Protein AF-A0A9D9JIN2-F1 (afdb_monomer)

pLDDT: mean 90.55, std 14.08, range [35.38, 98.5]

Structure (mmCIF, N/CA/C/O backbone):
data_AF-A0A9D9JIN2-F1
#
_entry.id   AF-A0A9D9JIN2-F1
#
loop_
_atom_site.group_PDB
_atom_site.id
_atom_site.type_symbol
_atom_site.label_atom_id
_atom_site.label_alt_id
_atom_site.label_comp_id
_atom_site.label_asym_id
_atom_site.label_entity_id
_atom_site.label_seq_id
_atom_site.pdbx_PDB_ins_code
_atom_site.Cartn_x
_atom_site.Cartn_y
_atom_site.Cartn_z
_atom_site.occupancy
_atom_site.B_iso_or_equiv
_atom_site.auth_seq_id
_atom_site.auth_comp_id
_atom_site.auth_asym_id
_atom_site.auth_atom_id
_atom_site.pdbx_PDB_model_num
ATOM 1 N N . MET A 1 1 ? -11.787 26.981 12.964 1.00 35.38 1 MET A N 1
ATOM 2 C CA . MET A 1 1 ? -11.771 25.557 12.570 1.00 35.38 1 MET A CA 1
ATOM 3 C C . MET A 1 1 ? -10.445 25.279 11.888 1.00 35.38 1 MET A C 1
ATOM 5 O O . MET A 1 1 ? -10.317 25.532 10.699 1.00 35.38 1 MET A O 1
ATOM 9 N N . SER A 1 2 ? -9.438 24.870 12.655 1.00 37.50 2 SER A N 1
ATOM 10 C CA . SER A 1 2 ? -8.095 24.613 12.129 1.00 37.50 2 SER A CA 1
ATOM 11 C C . SER A 1 2 ? -7.990 23.131 11.794 1.00 37.50 2 SER A C 1
ATOM 13 O O . SER A 1 2 ? -7.945 22.295 12.692 1.00 37.50 2 SER A O 1
ATOM 15 N N . GLY A 1 3 ? -8.025 22.811 10.501 1.00 41.97 3 GLY A N 1
ATOM 16 C CA . GLY A 1 3 ? -7.755 21.470 10.000 1.00 41.97 3 GLY A CA 1
ATOM 17 C C . GLY A 1 3 ? -6.282 21.142 10.205 1.00 41.97 3 GLY A C 1
ATOM 18 O O . GLY A 1 3 ? -5.441 21.536 9.404 1.00 41.97 3 GLY A O 1
ATOM 19 N N . LEU A 1 4 ? -5.968 20.438 11.289 1.00 42.41 4 LEU A N 1
ATOM 20 C CA . LEU A 1 4 ? -4.672 19.796 11.478 1.00 42.41 4 LEU A CA 1
ATOM 21 C C . LEU A 1 4 ? -4.621 18.550 10.586 1.00 42.41 4 LEU A C 1
ATOM 23 O O . LEU A 1 4 ? -4.785 17.429 11.047 1.00 42.41 4 LEU A O 1
ATOM 27 N N . THR A 1 5 ? -4.416 18.744 9.285 1.00 50.62 5 THR A N 1
ATOM 28 C CA . THR A 1 5 ? -3.883 17.692 8.412 1.00 50.62 5 THR A CA 1
ATOM 29 C C . THR A 1 5 ? -2.366 17.705 8.562 1.00 50.62 5 THR A C 1
ATOM 31 O O . THR A 1 5 ? -1.649 18.226 7.710 1.00 50.62 5 THR A O 1
ATOM 34 N N . GLY A 1 6 ? -1.883 17.226 9.706 1.00 45.50 6 GLY A N 1
ATOM 35 C CA . GLY A 1 6 ? -0.468 16.957 9.921 1.00 45.50 6 GLY A CA 1
ATOM 36 C C . GLY A 1 6 ? -0.199 15.498 9.588 1.00 45.50 6 GLY A C 1
ATOM 37 O O . GLY A 1 6 ? -0.875 14.620 10.121 1.00 45.50 6 GLY A O 1
ATOM 38 N N . ALA A 1 7 ? 0.778 15.229 8.720 1.00 47.38 7 ALA A N 1
ATOM 39 C CA . ALA A 1 7 ? 1.403 13.912 8.704 1.00 47.38 7 ALA A CA 1
ATOM 40 C C . ALA A 1 7 ? 1.820 13.573 10.149 1.00 47.38 7 ALA A C 1
ATOM 42 O O . ALA A 1 7 ? 2.287 14.479 10.854 1.00 47.38 7 ALA A O 1
ATOM 43 N N . PRO A 1 8 ? 1.658 12.327 10.623 1.00 54.34 8 PRO A N 1
ATOM 44 C CA . PRO A 1 8 ? 2.182 11.948 11.927 1.00 54.34 8 PRO A CA 1
ATOM 45 C C . PRO A 1 8 ? 3.673 12.323 11.962 1.00 54.34 8 PRO A C 1
ATOM 47 O O . PRO A 1 8 ? 4.399 11.947 11.039 1.00 54.34 8 PRO A O 1
ATOM 50 N N . PRO A 1 9 ? 4.146 13.093 12.961 1.00 54.94 9 PRO A N 1
ATOM 51 C CA . PRO A 1 9 ? 5.455 13.762 12.925 1.00 54.94 9 PRO A CA 1
ATOM 52 C C . PRO A 1 9 ? 6.666 12.812 12.872 1.00 54.94 9 PRO A C 1
ATOM 54 O O . PRO A 1 9 ? 7.803 13.267 12.813 1.00 54.94 9 PRO A O 1
ATOM 57 N N . HIS A 1 10 ? 6.426 11.503 12.901 1.00 66.25 10 HIS A N 1
ATOM 58 C CA . HIS A 1 10 ? 7.413 1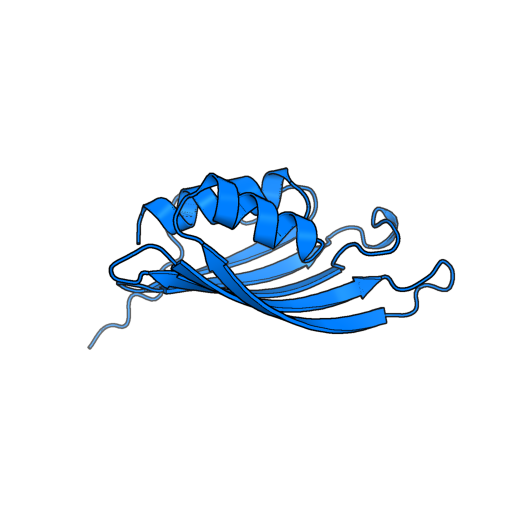0.433 12.942 1.00 66.25 10 HIS A CA 1
ATOM 59 C C . HIS A 1 10 ? 7.407 9.533 11.695 1.00 66.25 10 HIS A C 1
ATOM 61 O O . HIS A 1 10 ? 8.239 8.633 11.622 1.00 66.25 10 HIS A O 1
ATOM 67 N N . LEU A 1 11 ? 6.506 9.731 10.720 1.00 76.88 11 LEU A N 1
ATOM 68 C CA . LEU A 1 11 ? 6.481 8.865 9.536 1.00 76.88 11 LEU A CA 1
ATOM 69 C C . LEU A 1 11 ? 7.487 9.335 8.473 1.00 76.88 11 LEU A C 1
ATOM 71 O O . LEU A 1 11 ? 7.456 10.506 8.080 1.00 76.88 11 LEU A O 1
ATOM 75 N N . PRO A 1 12 ? 8.380 8.448 7.986 1.00 82.88 12 PRO A N 1
ATOM 76 C CA . PRO A 1 12 ? 9.398 8.835 7.022 1.00 82.88 12 PRO A CA 1
ATOM 77 C C . PRO A 1 12 ? 8.775 9.259 5.691 1.00 82.88 12 PRO A C 1
ATOM 79 O O . PRO A 1 12 ? 7.861 8.615 5.171 1.00 82.88 12 PRO A O 1
ATOM 82 N N . ARG A 1 13 ? 9.322 10.321 5.092 1.00 88.50 13 ARG A N 1
ATOM 83 C CA . ARG A 1 13 ? 8.986 10.706 3.714 1.00 88.50 13 ARG A CA 1
ATOM 84 C C . ARG A 1 13 ? 9.564 9.728 2.694 1.00 88.50 13 ARG A C 1
ATOM 86 O O . ARG A 1 13 ? 8.989 9.591 1.622 1.00 88.50 13 ARG A O 1
ATOM 93 N N . GLU A 1 14 ? 10.665 9.053 3.015 1.00 93.56 14 GLU A N 1
ATOM 94 C CA . GLU A 1 14 ? 11.293 8.070 2.133 1.00 93.56 14 GLU A CA 1
ATOM 95 C C . GLU A 1 14 ? 11.410 6.702 2.805 1.00 93.56 14 GLU A C 1
ATOM 97 O O . GLU A 1 14 ? 11.952 6.601 3.904 1.00 93.56 14 GLU A O 1
ATOM 102 N N . ILE A 1 15 ? 10.889 5.655 2.157 1.00 92.94 15 ILE A N 1
ATOM 103 C CA . ILE A 1 15 ? 10.889 4.271 2.664 1.00 92.94 15 ILE A CA 1
ATOM 104 C C . ILE A 1 15 ? 11.023 3.310 1.485 1.00 92.94 15 ILE A C 1
ATOM 106 O O . ILE A 1 15 ? 10.264 3.418 0.527 1.00 92.94 15 ILE A O 1
ATOM 110 N N . ALA A 1 16 ? 11.961 2.361 1.537 1.00 90.81 16 ALA A N 1
ATOM 111 C CA . ALA A 1 16 ? 12.115 1.309 0.518 1.00 90.81 16 ALA A CA 1
ATOM 112 C C . ALA A 1 16 ? 12.204 1.829 -0.936 1.00 90.81 16 ALA A C 1
ATOM 114 O O . ALA A 1 16 ? 11.638 1.249 -1.866 1.00 90.81 16 ALA A O 1
ATOM 115 N N . GLY A 1 17 ? 12.866 2.974 -1.138 1.00 93.38 17 GLY A N 1
ATOM 116 C CA . GLY A 1 17 ? 12.966 3.623 -2.449 1.00 93.38 17 GLY A CA 1
ATOM 117 C C . GLY A 1 17 ? 11.673 4.298 -2.926 1.00 93.38 17 GLY A C 1
ATOM 118 O O . GLY A 1 17 ? 11.551 4.592 -4.115 1.00 93.38 17 GLY A O 1
ATOM 119 N N . TRP A 1 18 ? 10.711 4.543 -2.035 1.00 96.38 18 TRP A N 1
ATOM 120 C CA . TRP A 1 18 ? 9.509 5.338 -2.285 1.00 96.38 18 TRP A CA 1
ATOM 121 C C . TRP A 1 18 ? 9.573 6.685 -1.593 1.00 96.38 18 TRP A C 1
ATOM 123 O O . TRP A 1 18 ? 9.991 6.762 -0.448 1.00 96.38 18 TRP A O 1
ATOM 133 N N . GLU A 1 19 ? 9.063 7.712 -2.264 1.00 96.69 19 GLU A N 1
ATOM 134 C CA . GLU A 1 19 ? 8.655 8.974 -1.659 1.00 96.69 19 GLU A CA 1
ATOM 135 C C . GLU A 1 19 ? 7.161 8.897 -1.311 1.00 96.69 19 GLU A C 1
ATOM 137 O O . GLU A 1 19 ? 6.324 8.659 -2.191 1.00 96.69 19 GLU A O 1
ATOM 142 N N . CYS A 1 20 ? 6.829 9.116 -0.042 1.00 95.81 20 CYS A N 1
ATOM 143 C CA . CYS A 1 20 ? 5.498 8.974 0.534 1.00 95.81 20 CYS A CA 1
ATOM 144 C C . CYS A 1 20 ? 5.031 10.276 1.196 1.00 95.81 20 CYS A C 1
ATOM 146 O O . CYS A 1 20 ? 5.766 10.937 1.931 1.00 95.81 20 CYS A O 1
ATOM 148 N N . TYR A 1 21 ? 3.761 10.600 0.978 1.00 95.12 21 TYR A N 1
ATOM 149 C CA . TYR A 1 21 ? 3.028 11.659 1.657 1.00 95.12 21 TYR A CA 1
ATOM 150 C C . TYR A 1 21 ? 1.910 11.019 2.469 1.00 95.12 21 TYR A C 1
ATOM 152 O O . TYR A 1 21 ? 1.064 10.310 1.919 1.00 95.12 21 TYR A O 1
ATOM 160 N N . TRP A 1 22 ? 1.920 11.285 3.771 1.00 94.00 22 TRP A N 1
ATOM 161 C CA . TRP A 1 22 ? 1.030 10.673 4.750 1.00 94.00 22 TRP A CA 1
ATOM 162 C C . TRP A 1 22 ? 0.004 11.694 5.224 1.00 94.00 22 TRP A C 1
ATOM 164 O O . TRP A 1 22 ? 0.354 12.819 5.580 1.00 94.00 22 TRP A O 1
ATOM 174 N N . GLN A 1 23 ? -1.259 11.300 5.263 1.00 93.50 23 GLN A N 1
ATOM 175 C CA . GLN A 1 23 ? -2.333 12.091 5.843 1.00 93.50 23 GLN A CA 1
ATOM 176 C C . GLN A 1 23 ? -3.103 11.212 6.814 1.00 93.50 23 GLN A C 1
ATOM 178 O O . GLN A 1 23 ? -3.696 10.214 6.419 1.00 93.50 23 GLN A O 1
ATOM 183 N N . MET A 1 24 ? -3.097 11.589 8.088 1.00 91.50 24 MET A N 1
ATOM 184 C CA . MET A 1 24 ? -3.818 10.865 9.127 1.00 91.50 24 MET A CA 1
ATOM 185 C C . MET A 1 24 ? -4.979 11.713 9.643 1.00 91.50 24 MET A C 1
ATOM 187 O O . MET A 1 24 ? -4.848 12.919 9.861 1.00 91.50 24 MET A O 1
ATOM 191 N N . ARG A 1 25 ? -6.133 11.074 9.812 1.00 89.44 25 ARG A N 1
ATOM 192 C CA . ARG A 1 25 ? -7.355 11.601 10.430 1.00 89.44 25 ARG A CA 1
ATOM 193 C C . ARG A 1 25 ? -7.808 10.612 11.505 1.00 89.44 25 ARG A C 1
ATOM 195 O O . ARG A 1 25 ? -7.272 9.515 11.594 1.00 89.44 25 ARG A O 1
ATOM 202 N N . SER A 1 26 ? -8.817 10.972 12.298 1.00 84.88 26 SER A N 1
ATOM 203 C CA . SER A 1 26 ? -9.209 10.234 13.514 1.00 84.88 26 SER A CA 1
ATOM 204 C C . SER A 1 26 ? -9.448 8.727 13.354 1.00 84.88 26 SER A C 1
ATOM 206 O O . SER A 1 26 ? -9.326 8.017 14.335 1.00 84.88 26 SER A O 1
ATOM 208 N N . ALA A 1 27 ? -9.818 8.244 12.167 1.00 93.06 27 ALA A N 1
ATOM 209 C CA . ALA A 1 27 ? -9.996 6.816 11.883 1.00 93.06 27 ALA A CA 1
ATOM 210 C C . ALA A 1 27 ? -9.551 6.455 10.456 1.00 93.06 27 ALA A C 1
ATOM 212 O O . ALA A 1 27 ? -9.979 5.445 9.901 1.00 93.06 27 ALA A O 1
ATOM 213 N N . GLU A 1 28 ? -8.745 7.308 9.821 1.00 95.81 28 GLU A N 1
ATOM 214 C CA . GLU A 1 28 ? -8.324 7.132 8.433 1.00 95.81 28 GLU A CA 1
ATOM 215 C C . GLU A 1 28 ? -6.845 7.478 8.261 1.00 95.81 28 GLU A C 1
ATOM 217 O O . GLU A 1 28 ? -6.375 8.509 8.742 1.00 95.81 28 GLU A O 1
ATOM 222 N N . LEU A 1 29 ? -6.128 6.626 7.537 1.00 96.44 29 LEU A N 1
ATOM 223 C CA . LEU A 1 29 ? -4.775 6.859 7.063 1.00 96.44 29 LEU A CA 1
ATOM 224 C C . LEU A 1 29 ? -4.784 6.822 5.538 1.00 96.44 29 LEU A C 1
ATOM 226 O O . LEU A 1 29 ? -5.133 5.813 4.926 1.00 96.44 29 LEU A O 1
ATOM 230 N N . GLU A 1 30 ? -4.368 7.919 4.924 1.00 97.19 30 GLU A N 1
ATOM 231 C CA . GLU A 1 30 ? -4.143 8.017 3.492 1.00 97.19 30 GLU A CA 1
ATOM 232 C C . GLU A 1 30 ? -2.649 8.158 3.208 1.00 97.19 30 GLU A C 1
ATOM 234 O O . GLU A 1 30 ? -1.954 8.980 3.808 1.00 97.19 30 GLU A O 1
ATOM 239 N N . ILE A 1 31 ? -2.167 7.364 2.258 1.00 96.56 31 ILE A N 1
ATOM 240 C CA . ILE A 1 31 ? -0.804 7.425 1.751 1.00 96.56 31 ILE A CA 1
ATOM 241 C C . ILE A 1 31 ? -0.875 7.654 0.253 1.00 96.56 31 ILE A C 1
ATOM 243 O O . ILE A 1 31 ? -1.479 6.872 -0.479 1.00 96.56 31 ILE A O 1
ATOM 247 N N . THR A 1 32 ? -0.212 8.699 -0.221 1.00 97.50 32 THR A N 1
ATOM 248 C CA . THR A 1 32 ? 0.066 8.885 -1.647 1.00 97.50 32 THR A CA 1
ATOM 249 C C . THR A 1 32 ? 1.563 8.865 -1.857 1.00 97.50 32 THR A C 1
ATOM 251 O O . THR A 1 32 ? 2.287 9.535 -1.126 1.00 97.50 32 THR A O 1
ATOM 254 N N . GLY A 1 33 ? 2.046 8.122 -2.844 1.00 96.25 33 GLY A N 1
ATOM 255 C CA . GLY A 1 33 ? 3.483 8.001 -3.042 1.00 96.25 33 GLY A CA 1
ATOM 256 C C . GLY A 1 33 ? 3.875 7.470 -4.405 1.00 96.25 33 GLY A C 1
ATOM 257 O O . GLY A 1 33 ? 3.033 7.082 -5.221 1.00 96.25 33 GLY A O 1
ATOM 258 N N . ARG A 1 34 ? 5.183 7.467 -4.644 1.00 97.12 34 ARG A N 1
ATOM 259 C CA . ARG A 1 34 ? 5.810 6.948 -5.863 1.00 97.12 34 ARG A CA 1
ATOM 260 C C . ARG A 1 34 ? 7.196 6.392 -5.573 1.00 97.12 34 ARG A C 1
ATOM 262 O O . ARG A 1 34 ? 7.887 6.892 -4.693 1.00 97.12 34 ARG A O 1
ATOM 269 N N . ARG A 1 35 ? 7.637 5.427 -6.375 1.00 95.75 35 ARG A N 1
ATOM 270 C CA . ARG A 1 35 ? 9.040 5.011 -6.421 1.00 95.75 35 ARG A CA 1
ATOM 271 C C . ARG A 1 35 ? 9.925 6.152 -6.913 1.00 95.75 35 ARG A C 1
ATOM 273 O O . ARG A 1 35 ? 9.577 6.848 -7.871 1.00 95.75 35 ARG A O 1
ATOM 280 N N . LEU A 1 36 ? 11.079 6.295 -6.272 1.00 95.44 36 LEU A N 1
ATOM 281 C CA . LEU A 1 36 ? 12.159 7.193 -6.666 1.00 95.44 36 LEU A CA 1
ATOM 282 C C . LEU A 1 36 ? 12.905 6.634 -7.881 1.00 95.44 36 LEU A C 1
ATOM 284 O O . LEU A 1 36 ? 13.046 7.333 -8.881 1.00 95.44 36 LEU A O 1
ATOM 288 N N . ASP A 1 37 ? 13.290 5.356 -7.827 1.00 92.44 37 ASP A N 1
ATOM 289 C CA . ASP A 1 37 ? 13.843 4.625 -8.967 1.00 92.44 37 ASP A CA 1
ATOM 290 C C . ASP A 1 37 ? 12.833 3.605 -9.502 1.00 92.44 37 ASP A C 1
ATOM 292 O O . ASP A 1 37 ? 12.573 2.560 -8.901 1.00 92.44 37 ASP A O 1
ATOM 296 N N . ARG A 1 38 ? 12.265 3.914 -10.667 1.00 88.88 38 ARG A N 1
ATOM 297 C CA . ARG A 1 38 ? 11.273 3.070 -11.340 1.00 88.88 38 ARG A CA 1
ATOM 298 C C . ARG A 1 38 ? 11.884 1.814 -11.956 1.00 88.88 38 ARG A C 1
ATOM 300 O O . ARG A 1 38 ? 11.171 0.826 -12.087 1.00 88.88 38 ARG A O 1
ATOM 307 N N . ARG A 1 39 ? 13.175 1.836 -12.303 1.00 86.56 39 ARG A N 1
ATOM 308 C CA . ARG A 1 39 ? 13.862 0.707 -12.952 1.00 86.56 39 ARG A CA 1
ATOM 309 C C . ARG A 1 39 ? 14.154 -0.431 -11.980 1.00 86.56 39 ARG A C 1
ATOM 311 O O . ARG A 1 39 ? 14.324 -1.565 -12.406 1.00 86.56 39 ARG A O 1
ATOM 318 N N . SER A 1 40 ? 14.162 -0.135 -10.681 1.00 86.19 40 SER A N 1
ATOM 319 C CA . SER A 1 40 ? 14.285 -1.134 -9.613 1.00 86.19 40 SER A CA 1
ATOM 320 C C . SER A 1 40 ? 13.039 -2.016 -9.429 1.00 86.19 40 SER A C 1
ATOM 322 O O . SER A 1 40 ? 13.088 -3.003 -8.696 1.00 86.19 40 SER A O 1
ATOM 324 N N . ALA A 1 41 ? 11.905 -1.664 -10.046 1.00 88.06 41 ALA A N 1
ATOM 325 C CA . ALA A 1 41 ? 10.655 -2.389 -9.865 1.00 88.06 41 ALA A CA 1
ATOM 326 C C . ALA A 1 41 ? 10.617 -3.682 -10.690 1.00 88.06 41 ALA A C 1
ATOM 328 O O . ALA A 1 41 ? 10.944 -3.699 -11.873 1.00 88.06 41 ALA A O 1
ATOM 329 N N . SER A 1 42 ? 10.146 -4.760 -10.069 1.00 92.19 42 SER A N 1
ATOM 330 C CA . SER A 1 42 ? 9.821 -6.007 -10.770 1.00 92.19 42 SER A CA 1
ATOM 331 C C . SER A 1 42 ? 8.394 -5.986 -11.319 1.00 92.19 42 SER A C 1
ATOM 333 O O . SER A 1 42 ? 7.535 -5.255 -10.816 1.00 92.19 42 SER A O 1
ATOM 335 N N . ILE A 1 43 ? 8.116 -6.817 -12.328 1.00 92.94 43 ILE A N 1
ATOM 336 C CA . ILE A 1 43 ? 6.752 -7.027 -12.836 1.00 92.94 43 ILE A CA 1
ATOM 337 C C . ILE A 1 43 ? 5.817 -7.376 -11.671 1.00 92.94 43 ILE A C 1
ATOM 339 O O . ILE A 1 43 ? 6.152 -8.178 -10.802 1.00 92.94 43 ILE A O 1
ATOM 343 N N . GLY A 1 44 ? 4.642 -6.750 -11.648 1.00 92.69 44 GLY A N 1
ATOM 344 C CA . GLY A 1 44 ? 3.653 -6.899 -10.585 1.00 92.69 44 GLY A CA 1
ATOM 345 C C . GLY A 1 44 ? 3.834 -5.937 -9.409 1.00 92.69 44 GLY A C 1
ATOM 346 O O . GLY A 1 44 ? 2.906 -5.806 -8.610 1.00 92.69 44 GLY A O 1
ATOM 347 N N . GLN A 1 45 ? 4.955 -5.215 -9.322 1.00 95.38 45 GLN A N 1
ATOM 348 C CA . GLN A 1 45 ? 5.166 -4.215 -8.279 1.00 95.38 45 GLN A CA 1
ATOM 349 C C . GLN A 1 45 ? 4.565 -2.857 -8.645 1.00 95.38 45 GLN A C 1
ATOM 351 O O . GLN A 1 45 ? 4.532 -2.434 -9.804 1.00 95.38 45 GLN A O 1
ATOM 356 N N . ALA A 1 46 ? 4.115 -2.146 -7.617 1.00 96.69 46 ALA A N 1
ATOM 357 C CA . ALA A 1 46 ? 3.618 -0.792 -7.746 1.00 96.69 46 ALA A CA 1
ATOM 358 C C . ALA A 1 46 ? 4.756 0.198 -8.015 1.00 96.69 46 ALA A C 1
ATOM 360 O O . ALA A 1 46 ? 5.869 0.038 -7.519 1.00 96.69 46 ALA A O 1
ATOM 361 N N . LEU A 1 47 ? 4.455 1.241 -8.781 1.00 96.75 47 LEU A N 1
ATOM 362 C CA . LEU A 1 47 ? 5.357 2.337 -9.138 1.00 96.75 47 LEU A CA 1
ATOM 363 C C . LEU A 1 47 ? 4.917 3.661 -8.517 1.00 96.75 47 LEU A C 1
ATOM 365 O O . LEU A 1 47 ? 5.744 4.526 -8.250 1.00 96.75 47 LEU A O 1
ATOM 369 N N . ALA A 1 48 ? 3.611 3.837 -8.341 1.00 97.62 48 ALA A N 1
ATOM 370 C CA . ALA A 1 48 ? 2.997 4.987 -7.699 1.00 97.62 48 ALA A CA 1
ATOM 371 C C . ALA A 1 48 ? 1.562 4.647 -7.312 1.00 97.62 48 ALA A C 1
ATOM 373 O O . ALA A 1 48 ? 0.981 3.699 -7.842 1.00 97.62 48 ALA A O 1
ATOM 374 N N . GLY A 1 49 ? 0.961 5.447 -6.444 1.00 97.62 49 GLY A N 1
ATOM 375 C CA . GLY A 1 49 ? -0.466 5.345 -6.204 1.00 97.62 49 GLY A CA 1
ATOM 376 C C . GLY A 1 49 ? -0.925 5.953 -4.899 1.00 97.62 49 GLY A C 1
ATOM 377 O O . GLY A 1 49 ? -0.228 6.748 -4.269 1.00 97.62 49 GLY A O 1
ATOM 378 N N . ARG A 1 50 ? -2.140 5.556 -4.536 1.00 98.31 50 ARG A N 1
ATOM 379 C CA . ARG A 1 50 ? -2.846 5.967 -3.332 1.00 98.31 50 ARG A CA 1
ATOM 380 C C . ARG A 1 50 ? -3.309 4.732 -2.571 1.00 98.31 50 ARG A C 1
ATOM 382 O O . ARG A 1 50 ? -3.883 3.822 -3.171 1.00 98.31 50 ARG A O 1
ATOM 389 N N . ILE A 1 51 ? -3.085 4.726 -1.267 1.00 98.38 51 ILE A N 1
ATOM 390 C CA . ILE A 1 51 ? -3.566 3.725 -0.318 1.00 98.38 51 ILE A CA 1
ATOM 391 C C . ILE A 1 51 ? -4.423 4.451 0.708 1.00 98.38 51 ILE A C 1
ATOM 393 O O . ILE A 1 51 ? -4.043 5.512 1.195 1.00 98.38 51 ILE A O 1
ATOM 397 N N . LEU A 1 52 ? -5.581 3.886 1.013 1.00 98.25 52 LEU A N 1
ATOM 398 C CA . LEU A 1 52 ? -6.507 4.411 1.994 1.00 98.25 52 LEU A CA 1
ATOM 399 C C . LEU A 1 52 ? -6.888 3.301 2.958 1.00 98.25 52 LEU A C 1
ATOM 401 O O . LEU A 1 52 ? -7.405 2.269 2.537 1.00 98.25 52 LEU A O 1
ATOM 405 N N . ILE A 1 53 ? -6.628 3.525 4.236 1.00 98.25 53 ILE A N 1
ATOM 406 C CA . ILE A 1 53 ? -6.897 2.584 5.314 1.00 98.25 53 ILE A CA 1
ATOM 407 C C . ILE A 1 53 ? -7.852 3.258 6.284 1.00 98.25 53 ILE A C 1
ATOM 409 O O . ILE A 1 53 ? -7.603 4.381 6.717 1.00 98.25 53 ILE A O 1
ATOM 413 N N . ARG A 1 54 ? -8.943 2.584 6.633 1.00 98.19 54 ARG A N 1
ATOM 414 C CA . ARG A 1 54 ? -9.929 3.083 7.592 1.00 98.19 54 ARG A CA 1
ATOM 415 C C . ARG A 1 54 ? -10.098 2.103 8.727 1.00 98.19 54 ARG A C 1
ATOM 417 O O . ARG A 1 54 ? -10.316 0.922 8.480 1.00 98.19 54 ARG A O 1
ATOM 424 N N . ARG A 1 55 ? -10.028 2.595 9.960 1.00 97.19 55 ARG A N 1
ATOM 425 C CA . ARG A 1 55 ? -10.296 1.789 11.148 1.00 97.19 55 ARG A CA 1
ATOM 426 C C . ARG A 1 55 ? -11.784 1.454 11.219 1.00 97.19 55 ARG A C 1
ATOM 428 O O . ARG A 1 55 ? -12.633 2.331 11.064 1.00 97.19 55 ARG A O 1
ATOM 435 N N . THR A 1 56 ? -12.093 0.190 11.479 1.00 96.56 56 THR A N 1
ATOM 436 C CA . THR A 1 56 ? -13.449 -0.316 11.717 1.00 96.56 56 THR A CA 1
ATOM 437 C C . THR A 1 56 ? -13.535 -0.961 13.104 1.00 96.56 56 THR A C 1
ATOM 439 O O . THR A 1 56 ? -12.537 -1.071 13.819 1.00 96.56 56 THR A O 1
ATOM 442 N N . ALA A 1 57 ? -14.733 -1.398 13.509 1.00 94.56 57 ALA A N 1
ATOM 443 C CA . ALA A 1 57 ? -14.936 -2.056 14.803 1.00 94.56 57 ALA A CA 1
ATOM 444 C C . ALA A 1 57 ? -14.175 -3.391 14.936 1.00 94.56 57 ALA A C 1
ATOM 446 O O . ALA A 1 57 ? -13.849 -3.796 16.048 1.00 94.56 57 ALA A O 1
ATOM 447 N N . SER A 1 58 ? -13.895 -4.065 13.817 1.00 93.88 58 SER A N 1
ATOM 448 C CA . SER A 1 58 ? -13.282 -5.398 13.779 1.00 93.88 58 SER A CA 1
ATOM 449 C C . SER A 1 58 ? -11.924 -5.441 13.073 1.00 93.88 58 SER A C 1
ATOM 451 O O . SER A 1 58 ? -11.403 -6.531 12.862 1.00 93.88 58 SER A O 1
ATOM 453 N N . GLY A 1 59 ? -11.356 -4.293 12.687 1.00 96.81 59 GLY A N 1
ATOM 454 C CA . GLY A 1 59 ? -10.077 -4.235 11.979 1.00 96.81 59 GLY A CA 1
ATOM 455 C C . GLY A 1 59 ? -9.946 -2.994 11.101 1.00 96.81 59 GLY A C 1
ATOM 456 O O . GLY A 1 59 ? -10.155 -1.875 11.575 1.00 96.81 59 GLY A O 1
ATOM 457 N N . TRP A 1 60 ? -9.607 -3.193 9.826 1.00 98.38 60 TRP A N 1
ATOM 458 C CA . TRP A 1 60 ? -9.394 -2.129 8.849 1.00 98.38 60 TRP A CA 1
ATOM 459 C C . TRP A 1 60 ? -10.024 -2.444 7.494 1.00 98.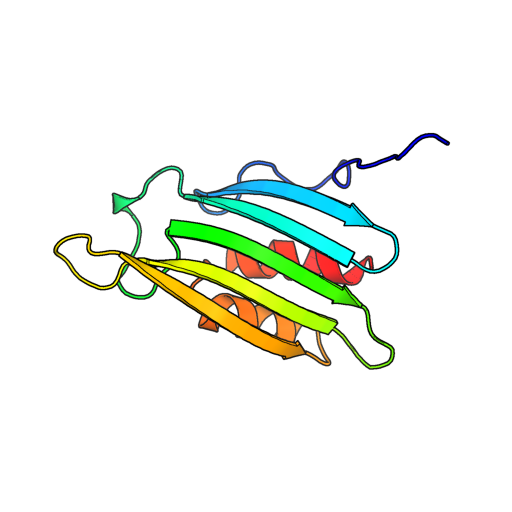38 60 TRP A C 1
ATOM 461 O O . TRP A 1 60 ? -9.879 -3.550 6.974 1.00 98.38 60 TRP A O 1
ATOM 471 N N . ASP A 1 61 ? -10.636 -1.431 6.888 1.00 98.38 61 ASP A N 1
ATOM 472 C CA . ASP A 1 61 ?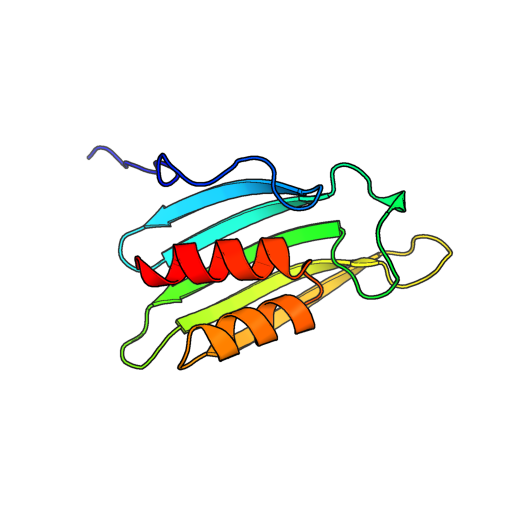 -10.973 -1.422 5.467 1.00 98.38 61 ASP A CA 1
ATOM 473 C C . ASP A 1 61 ? -9.816 -0.805 4.684 1.00 98.38 61 ASP A C 1
ATOM 475 O O . ASP A 1 61 ? -9.305 0.258 5.045 1.00 98.38 61 ASP A O 1
ATOM 479 N N . VAL A 1 62 ? -9.428 -1.441 3.582 1.00 98.38 62 VAL A N 1
ATOM 480 C CA . VAL A 1 62 ? -8.288 -1.035 2.756 1.00 98.38 62 VAL A CA 1
ATOM 481 C C . VAL A 1 62 ? -8.748 -0.820 1.322 1.00 98.38 62 VAL A C 1
ATOM 483 O O . VAL A 1 62 ? -9.347 -1.703 0.712 1.00 98.38 62 VAL A O 1
ATOM 486 N N . GLU A 1 63 ? -8.429 0.336 0.749 1.00 98.50 63 GLU A N 1
ATOM 487 C CA . GLU A 1 63 ? -8.540 0.608 -0.683 1.00 98.50 63 GLU A CA 1
ATOM 488 C C . GLU A 1 63 ? -7.166 0.987 -1.239 1.00 98.50 63 GLU A C 1
ATOM 490 O O . GLU A 1 63 ? -6.520 1.914 -0.754 1.00 98.50 63 GLU A O 1
ATOM 495 N N . THR A 1 64 ? -6.724 0.305 -2.293 1.00 98.31 64 THR A N 1
ATOM 496 C CA . THR A 1 64 ? -5.494 0.648 -3.013 1.00 98.31 64 THR A CA 1
ATOM 497 C C . THR A 1 64 ? -5.814 1.015 -4.453 1.00 98.31 64 THR A C 1
ATOM 499 O O . THR A 1 64 ? -6.643 0.383 -5.106 1.00 98.31 64 THR A O 1
ATOM 502 N N . ARG A 1 65 ? -5.157 2.057 -4.963 1.00 98.44 65 ARG A N 1
ATOM 503 C CA . ARG A 1 65 ? -5.182 2.485 -6.367 1.00 98.44 65 ARG A CA 1
ATOM 504 C C . ARG A 1 65 ? -3.739 2.691 -6.808 1.00 98.44 65 ARG A C 1
ATOM 506 O O . ARG A 1 65 ? -3.168 3.753 -6.571 1.00 98.44 65 ARG A O 1
ATOM 513 N N . LEU A 1 66 ? -3.146 1.656 -7.394 1.00 98.19 66 LEU A N 1
ATOM 514 C CA . LEU A 1 66 ? -1.712 1.569 -7.668 1.00 98.19 66 LEU A CA 1
ATOM 515 C C . LEU A 1 66 ? -1.451 1.426 -9.168 1.00 98.19 66 LEU A C 1
ATOM 517 O O . LEU A 1 66 ? -2.102 0.633 -9.846 1.00 98.19 66 LEU A O 1
ATOM 521 N N . TRP A 1 67 ? -0.480 2.170 -9.684 1.00 97.69 67 TRP A N 1
ATOM 522 C CA . TRP A 1 67 ? 0.104 1.935 -11.001 1.00 97.69 67 TRP A CA 1
ATOM 523 C C . TRP A 1 67 ? 1.106 0.797 -10.888 1.00 97.69 67 TRP A C 1
ATOM 525 O O . TRP A 1 67 ? 2.119 0.947 -10.212 1.00 97.69 67 TRP A O 1
ATOM 535 N N . ILE A 1 68 ? 0.808 -0.334 -11.518 1.00 96.50 68 ILE A N 1
ATOM 536 C CA . ILE A 1 68 ? 1.612 -1.555 -11.469 1.00 96.50 68 ILE A CA 1
ATOM 537 C C . ILE A 1 68 ? 2.421 -1.683 -12.757 1.00 96.50 68 ILE A C 1
ATOM 539 O O . ILE A 1 68 ? 1.875 -1.452 -13.837 1.00 96.50 68 ILE A O 1
ATOM 543 N N . LEU A 1 69 ? 3.691 -2.074 -12.638 1.00 95.31 69 LEU A N 1
ATOM 544 C CA . LEU A 1 69 ? 4.508 -2.496 -13.773 1.00 95.31 69 LEU A CA 1
ATOM 545 C C . LEU A 1 69 ? 3.977 -3.832 -14.312 1.00 95.31 69 LEU A C 1
ATOM 547 O O . LEU A 1 69 ? 3.958 -4.826 -13.587 1.00 95.31 69 LEU A O 1
ATOM 551 N N . GLU A 1 70 ? 3.510 -3.853 -15.556 1.00 92.69 70 GLU A N 1
ATOM 552 C CA . GLU A 1 70 ? 2.840 -5.014 -16.152 1.00 92.69 70 GLU A CA 1
ATOM 553 C C . GLU A 1 70 ? 3.810 -5.934 -16.900 1.00 92.69 70 GLU A C 1
ATOM 555 O O . GLU A 1 70 ? 3.656 -7.152 -16.834 1.00 92.69 70 GLU A O 1
ATOM 560 N N . ASP A 1 71 ? 4.831 -5.379 -17.556 1.00 89.81 71 ASP A N 1
ATOM 561 C CA . ASP A 1 71 ? 5.796 -6.152 -18.337 1.00 89.81 71 ASP A CA 1
ATOM 562 C C . ASP A 1 71 ? 7.185 -5.489 -18.442 1.00 89.81 71 ASP A C 1
ATOM 564 O O . ASP A 1 71 ? 7.441 -4.413 -17.898 1.00 89.81 71 ASP A O 1
ATOM 568 N N . LEU A 1 72 ? 8.100 -6.170 -19.146 1.00 82.88 72 LEU A N 1
ATOM 569 C CA . LEU A 1 72 ? 9.472 -5.712 -19.400 1.00 82.88 72 LEU A CA 1
ATOM 570 C C . LEU A 1 72 ? 9.554 -4.522 -20.369 1.00 82.88 72 LEU A C 1
ATOM 572 O O . LEU A 1 72 ? 10.604 -3.892 -20.450 1.00 82.88 72 LEU A O 1
ATOM 576 N N . ALA A 1 73 ? 8.480 -4.214 -21.103 1.00 86.31 73 ALA A N 1
ATOM 577 C CA . ALA A 1 73 ? 8.402 -3.043 -21.975 1.00 86.31 73 ALA A CA 1
ATOM 578 C C . ALA A 1 73 ? 7.973 -1.778 -21.204 1.00 86.31 73 ALA A C 1
ATOM 580 O O . ALA A 1 73 ? 7.676 -0.750 -21.808 1.00 86.31 73 ALA A O 1
ATOM 581 N N . GLU A 1 74 ? 7.953 -1.851 -19.869 1.00 82.69 74 GLU A N 1
ATOM 582 C CA . GLU A 1 74 ? 7.545 -0.781 -18.961 1.00 82.69 74 GLU A CA 1
ATOM 583 C C . GLU A 1 74 ? 6.078 -0.348 -19.113 1.00 82.69 74 GLU A C 1
ATOM 585 O O . GLU A 1 74 ? 5.695 0.750 -18.680 1.00 82.69 74 GLU A O 1
ATOM 590 N N . HIS A 1 75 ? 5.222 -1.218 -19.665 1.00 89.31 75 HIS A N 1
ATOM 591 C CA . HIS A 1 75 ? 3.789 -0.962 -19.661 1.00 89.31 75 HIS A CA 1
ATOM 592 C C . HIS A 1 75 ? 3.257 -0.922 -18.231 1.00 89.31 75 HIS A C 1
ATOM 594 O O . HIS A 1 75 ? 3.706 -1.640 -17.331 1.00 89.31 75 HIS A O 1
ATOM 600 N N . GLN A 1 76 ? 2.292 -0.033 -18.015 1.00 93.31 76 GLN A N 1
ATOM 601 C CA . GLN A 1 76 ? 1.732 0.231 -16.701 1.00 93.31 76 GLN A CA 1
ATOM 602 C C . GLN A 1 76 ? 0.229 0.116 -16.729 1.00 93.31 76 GLN A C 1
ATOM 604 O O . GLN A 1 76 ? -0.442 0.647 -17.614 1.00 93.31 76 GLN A O 1
ATOM 609 N N . ARG A 1 77 ? -0.298 -0.476 -15.665 1.00 95.50 77 ARG A N 1
ATOM 610 C CA . ARG A 1 77 ? -1.729 -0.627 -15.480 1.00 95.50 77 ARG A CA 1
ATOM 611 C C . ARG A 1 77 ? -2.152 -0.111 -14.123 1.00 95.50 77 ARG A C 1
ATOM 613 O O . ARG A 1 77 ? -1.581 -0.474 -13.096 1.00 95.50 77 ARG A O 1
ATOM 620 N N . LEU A 1 78 ? -3.210 0.694 -14.110 1.00 97.62 78 LEU A N 1
ATOM 621 C CA . LEU A 1 78 ? -3.875 1.060 -12.871 1.00 97.62 78 LEU A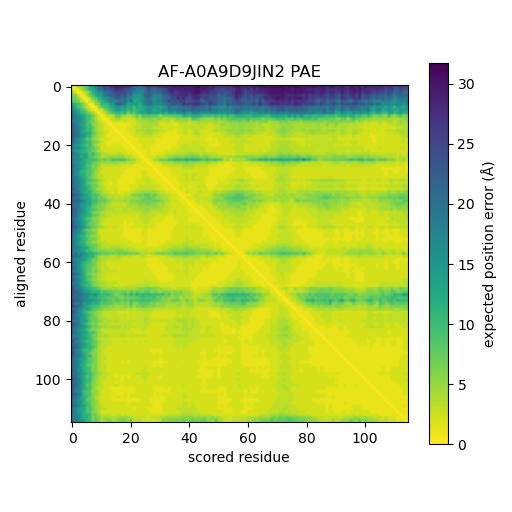 CA 1
ATOM 622 C C . LEU A 1 78 ? -4.626 -0.160 -12.327 1.00 97.62 78 LEU A C 1
ATOM 624 O O . LEU A 1 78 ? -5.541 -0.684 -12.965 1.00 97.62 78 LEU A O 1
ATOM 628 N N . ARG A 1 79 ? -4.255 -0.599 -11.127 1.00 97.31 79 ARG A N 1
ATOM 629 C CA . ARG A 1 79 ? -4.931 -1.650 -10.372 1.00 97.31 79 ARG A CA 1
ATOM 630 C C . ARG A 1 79 ? -5.616 -1.023 -9.170 1.00 97.31 79 ARG A C 1
ATOM 632 O O . ARG A 1 79 ? -4.990 -0.323 -8.380 1.00 97.31 79 ARG A O 1
ATOM 639 N N . THR A 1 80 ? -6.914 -1.269 -9.043 1.00 97.31 80 THR A N 1
ATOM 640 C CA . THR A 1 80 ? -7.679 -0.904 -7.849 1.00 97.31 80 THR A CA 1
ATOM 641 C C . THR A 1 80 ? -8.051 -2.169 -7.094 1.00 97.31 80 THR A C 1
ATOM 643 O O . THR A 1 80 ? -8.526 -3.123 -7.709 1.00 97.31 80 THR A O 1
ATOM 646 N N . ARG A 1 81 ? -7.818 -2.194 -5.782 1.00 96.75 81 ARG A N 1
ATOM 647 C CA . ARG A 1 81 ? -8.254 -3.279 -4.898 1.00 96.75 81 ARG A CA 1
ATOM 648 C C . ARG A 1 81 ? -8.953 -2.716 -3.675 1.00 96.75 81 ARG A C 1
ATOM 650 O O . ARG A 1 81 ? -8.645 -1.616 -3.223 1.00 96.75 81 ARG A O 1
ATOM 657 N N . ARG A 1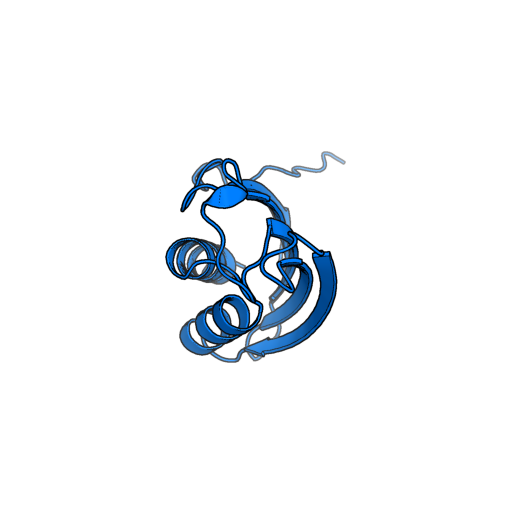 82 ? -9.888 -3.503 -3.155 1.00 97.75 82 ARG A N 1
ATOM 658 C CA . ARG A 1 82 ? -10.541 -3.289 -1.868 1.00 97.75 82 ARG A CA 1
ATOM 659 C C . ARG A 1 82 ? -10.467 -4.581 -1.075 1.00 97.75 82 ARG A C 1
ATOM 661 O O . ARG A 1 82 ? -10.605 -5.650 -1.666 1.00 97.75 82 ARG A O 1
ATOM 668 N N . GLY A 1 83 ? -10.237 -4.473 0.221 1.00 97.50 83 GLY A N 1
ATOM 669 C CA . GLY A 1 83 ? -10.138 -5.613 1.119 1.00 97.50 83 GLY A CA 1
ATOM 670 C C . GLY A 1 83 ? -10.328 -5.193 2.567 1.00 97.50 83 GLY A C 1
ATOM 671 O O . GLY A 1 83 ? -10.415 -4.004 2.869 1.00 97.50 83 GLY A O 1
ATOM 672 N N . THR A 1 84 ? -10.387 -6.184 3.444 1.00 98.12 84 THR A N 1
ATOM 673 C CA . THR A 1 84 ? -10.520 -6.002 4.889 1.00 98.12 84 THR A CA 1
ATOM 674 C C . THR A 1 84 ? -9.445 -6.812 5.594 1.00 98.12 84 THR A C 1
ATOM 676 O O . THR A 1 84 ? -9.211 -7.953 5.201 1.00 98.12 84 THR A O 1
ATOM 679 N N . ALA A 1 85 ? -8.841 -6.259 6.639 1.00 98.19 85 ALA A N 1
ATOM 680 C CA . ALA A 1 85 ? -7.900 -6.960 7.509 1.00 98.19 85 ALA A CA 1
ATOM 681 C C . ALA A 1 85 ? -8.397 -6.913 8.953 1.00 98.19 85 ALA A C 1
ATOM 683 O O . ALA A 1 85 ? -8.750 -5.840 9.438 1.00 98.19 85 ALA A O 1
ATOM 684 N N . ALA A 1 86 ? -8.413 -8.047 9.646 1.00 97.62 86 ALA A N 1
ATOM 685 C CA . ALA A 1 86 ? -8.725 -8.133 11.072 1.00 97.62 86 ALA A CA 1
ATOM 686 C C . ALA A 1 86 ? -7.473 -7.971 11.948 1.00 97.62 86 ALA A C 1
ATOM 688 O O . ALA A 1 86 ? -7.560 -7.534 13.096 1.00 97.62 86 ALA A O 1
ATOM 689 N N . THR A 1 87 ? -6.295 -8.295 11.407 1.00 97.75 87 THR A N 1
ATOM 690 C CA . THR A 1 87 ? -5.007 -8.197 12.106 1.00 97.75 87 THR A CA 1
ATOM 691 C C . THR A 1 87 ? -4.008 -7.334 11.335 1.00 97.75 87 THR A C 1
ATOM 693 O O . THR A 1 87 ? -4.143 -7.127 10.130 1.00 97.75 87 THR A O 1
ATOM 696 N N . LEU A 1 88 ? -2.967 -6.841 12.017 1.00 96.44 88 LEU A N 1
ATOM 697 C CA . LEU A 1 88 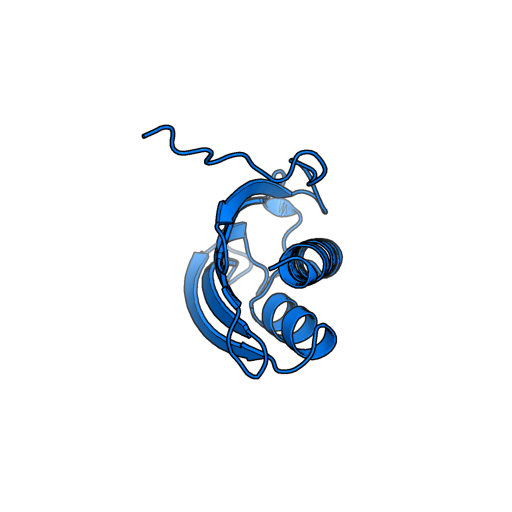? -1.885 -6.101 11.352 1.00 96.44 88 LEU A CA 1
ATOM 698 C C . LEU A 1 88 ? -1.106 -6.974 10.356 1.00 96.44 88 LEU A C 1
ATOM 700 O O . LEU A 1 88 ? -0.646 -6.461 9.342 1.00 96.44 88 LEU A O 1
ATOM 704 N N . SER A 1 89 ? -0.995 -8.283 10.616 1.00 97.81 89 SER A N 1
ATOM 705 C CA . SER A 1 89 ? -0.374 -9.227 9.676 1.00 97.81 89 SER A CA 1
ATOM 706 C C . SER A 1 89 ? -1.192 -9.333 8.392 1.00 97.81 89 SER A C 1
ATOM 708 O O . SER A 1 89 ? -0.643 -9.195 7.308 1.00 97.81 89 SER A O 1
ATOM 710 N N . GLU A 1 90 ? -2.514 -9.489 8.504 1.00 98.38 90 GLU A N 1
ATOM 711 C CA . GLU A 1 90 ? -3.399 -9.512 7.333 1.00 98.38 90 GLU A CA 1
ATOM 712 C C . GLU A 1 90 ? -3.347 -8.194 6.554 1.00 98.38 90 GLU A C 1
ATOM 714 O O . GLU A 1 90 ? -3.371 -8.197 5.325 1.00 98.38 90 GLU A O 1
ATOM 719 N N . LEU A 1 91 ? -3.250 -7.060 7.255 1.00 98.19 91 LEU A N 1
ATOM 720 C CA . LEU A 1 91 ? -3.104 -5.751 6.622 1.00 98.19 91 LEU A CA 1
ATOM 721 C C . LEU A 1 91 ? -1.800 -5.665 5.821 1.00 98.19 91 LEU A C 1
ATOM 723 O O . LEU A 1 91 ? -1.824 -5.250 4.661 1.00 98.19 91 LEU A O 1
ATOM 727 N N . HIS A 1 92 ? -0.685 -6.084 6.418 1.00 98.38 92 HIS A N 1
ATOM 728 C CA . HIS A 1 92 ? 0.608 -6.157 5.745 1.00 98.38 92 HIS A CA 1
ATOM 729 C C . HIS A 1 92 ? 0.532 -7.036 4.489 1.00 98.38 92 HIS A C 1
ATOM 731 O O . HIS A 1 92 ? 0.924 -6.597 3.405 1.00 98.38 92 HIS A O 1
ATOM 737 N N . ASP A 1 93 ? -0.029 -8.239 4.610 1.00 98.31 93 ASP A N 1
ATOM 738 C CA . ASP A 1 93 ? -0.093 -9.207 3.514 1.00 98.31 93 ASP A CA 1
ATOM 739 C C . ASP A 1 93 ? -0.954 -8.687 2.355 1.00 98.31 93 ASP A C 1
ATOM 741 O O . ASP A 1 93 ? -0.533 -8.737 1.199 1.00 98.31 93 ASP A O 1
ATOM 745 N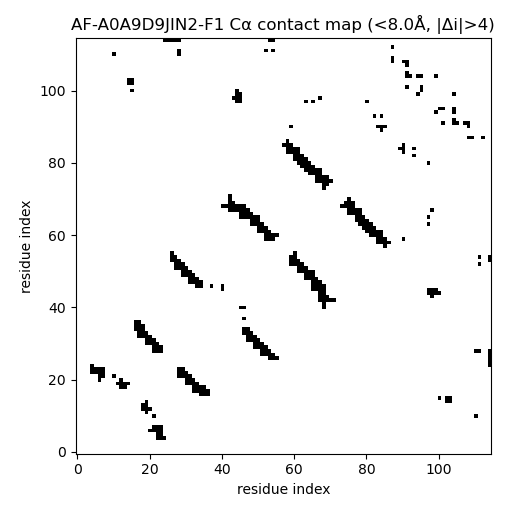 N . LEU A 1 94 ? -2.100 -8.056 2.646 1.00 97.94 94 LEU A N 1
ATOM 746 C CA . LEU A 1 94 ? -2.933 -7.404 1.627 1.00 97.94 94 LEU A CA 1
ATOM 747 C C . LEU A 1 94 ? -2.183 -6.310 0.851 1.00 97.94 94 LEU A C 1
ATOM 749 O O . LEU A 1 94 ? -2.414 -6.130 -0.350 1.00 97.94 94 LEU A O 1
ATOM 753 N N . LEU A 1 95 ? -1.319 -5.550 1.524 1.00 98.00 95 LEU A N 1
ATOM 754 C CA . LEU A 1 95 ? -0.540 -4.469 0.919 1.00 98.00 95 LEU A CA 1
ATOM 755 C C . LEU A 1 95 ? 0.601 -5.008 0.044 1.00 98.00 95 LEU A C 1
ATOM 757 O O . LEU A 1 95 ? 0.823 -4.488 -1.056 1.00 98.00 95 LEU A O 1
ATOM 761 N N . VAL A 1 96 ? 1.279 -6.069 0.487 1.00 97.62 96 VAL A N 1
ATOM 762 C CA . VAL A 1 96 ? 2.292 -6.775 -0.314 1.00 97.62 96 VAL A CA 1
ATOM 763 C C . VAL A 1 96 ? 1.652 -7.412 -1.547 1.00 97.62 96 VAL A C 1
ATOM 765 O O . VAL A 1 96 ? 2.121 -7.188 -2.664 1.00 97.62 96 VAL A O 1
ATOM 768 N N . ASP A 1 97 ? 0.514 -8.088 -1.388 1.00 97.00 97 ASP A N 1
ATOM 769 C CA . ASP A 1 97 ? -0.253 -8.684 -2.490 1.00 97.00 97 ASP A CA 1
ATOM 770 C C . ASP A 1 97 ? -0.803 -7.640 -3.474 1.00 97.00 97 ASP A C 1
ATOM 772 O O . ASP A 1 97 ? -1.055 -7.931 -4.652 1.00 97.00 97 ASP A O 1
ATOM 776 N N . ALA A 1 98 ? -1.014 -6.404 -3.013 1.00 96.31 98 ALA A N 1
ATOM 777 C CA . ALA A 1 98 ? -1.357 -5.280 -3.878 1.00 96.31 98 ALA A CA 1
ATOM 778 C C . ALA A 1 98 ? -0.160 -4.787 -4.717 1.00 96.31 98 ALA A C 1
ATOM 780 O O . ALA A 1 98 ? -0.379 -4.080 -5.703 1.00 96.31 98 ALA A O 1
ATOM 781 N N . GLY A 1 99 ? 1.067 -5.194 -4.379 1.00 95.50 99 GLY A N 1
ATOM 782 C CA . GLY A 1 99 ? 2.302 -4.907 -5.111 1.00 95.50 99 GLY A CA 1
ATOM 783 C C . GLY A 1 99 ? 3.238 -3.911 -4.420 1.00 95.50 99 GLY A C 1
ATOM 784 O O . GLY A 1 99 ? 4.161 -3.410 -5.071 1.00 95.50 99 GLY A O 1
ATOM 785 N N . LEU A 1 100 ? 3.010 -3.569 -3.146 1.00 96.50 100 LEU A N 1
ATOM 786 C CA . LEU A 1 100 ? 3.926 -2.707 -2.390 1.00 96.50 100 LEU A CA 1
ATOM 787 C C . LEU A 1 100 ? 5.165 -3.486 -1.912 1.00 96.50 100 LEU A C 1
ATOM 789 O O . LEU A 1 100 ? 5.067 -4.683 -1.642 1.00 96.50 100 LEU A O 1
ATOM 793 N N . PRO A 1 101 ? 6.334 -2.830 -1.773 1.00 95.12 101 PRO A N 1
ATOM 794 C CA . PRO A 1 101 ? 7.464 -3.412 -1.050 1.00 95.12 101 PRO A CA 1
ATOM 795 C C . PRO A 1 101 ? 7.074 -3.787 0.381 1.00 95.12 101 PRO A C 1
ATOM 797 O O . PRO A 1 101 ? 6.341 -3.036 1.027 1.00 95.12 101 PRO A O 1
ATOM 800 N N . SER A 1 102 ? 7.616 -4.894 0.893 1.00 95.44 102 SER A N 1
ATOM 801 C CA . SER A 1 102 ? 7.313 -5.371 2.249 1.00 95.44 102 SER A CA 1
ATOM 802 C C . SER A 1 102 ? 7.670 -4.345 3.327 1.00 95.44 102 SER A C 1
ATOM 804 O O . SER A 1 102 ? 6.853 -4.110 4.209 1.00 95.44 102 SER A O 1
ATOM 806 N N . GLU A 1 103 ? 8.807 -3.645 3.230 1.00 95.19 103 GLU A N 1
ATOM 807 C CA . GLU A 1 103 ? 9.165 -2.651 4.256 1.00 95.19 103 GLU A CA 1
ATOM 808 C C . GLU A 1 103 ? 8.194 -1.458 4.265 1.00 95.19 103 GLU A C 1
ATOM 810 O O . GLU A 1 103 ? 7.815 -0.972 5.328 1.00 95.19 103 GLU A O 1
ATOM 815 N N . LEU A 1 104 ? 7.725 -1.017 3.088 1.00 95.56 104 LEU A N 1
ATOM 816 C CA . LEU A 1 104 ? 6.698 0.025 3.000 1.00 95.56 104 LEU A CA 1
ATOM 817 C C . LEU A 1 104 ? 5.353 -0.478 3.543 1.00 95.56 104 LEU A C 1
ATOM 819 O O . LEU A 1 104 ? 4.684 0.247 4.277 1.00 95.56 104 LEU A O 1
ATOM 823 N N . ALA A 1 105 ? 4.957 -1.710 3.211 1.00 96.94 105 ALA A N 1
ATOM 824 C CA . ALA A 1 105 ? 3.744 -2.327 3.740 1.00 96.94 105 ALA A CA 1
ATOM 825 C C . ALA A 1 105 ? 3.787 -2.442 5.275 1.00 96.94 105 ALA A C 1
ATOM 827 O O . ALA A 1 105 ? 2.784 -2.163 5.935 1.00 96.94 105 ALA A O 1
ATOM 828 N N . LEU A 1 106 ? 4.949 -2.775 5.846 1.00 96.19 106 LEU A N 1
ATOM 829 C CA . LEU A 1 106 ? 5.167 -2.835 7.290 1.00 96.19 106 LEU A CA 1
ATOM 830 C C . LEU A 1 106 ? 4.983 -1.458 7.934 1.00 96.19 106 LEU A C 1
ATOM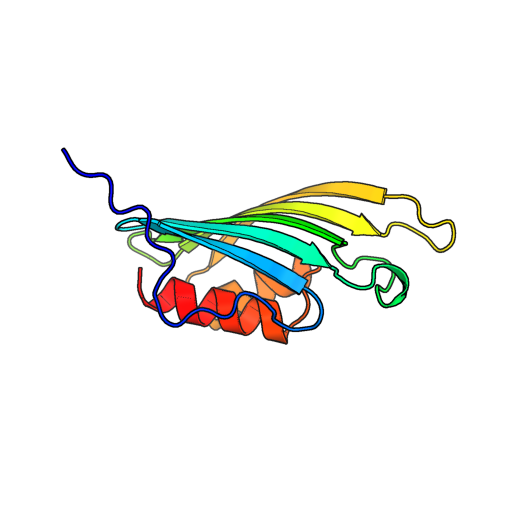 832 O O . LEU A 1 106 ? 4.137 -1.321 8.814 1.00 96.19 106 LEU A O 1
ATOM 836 N N . SER A 1 107 ? 5.672 -0.422 7.439 1.00 95.19 107 SER A N 1
ATOM 837 C CA . SER A 1 107 ? 5.529 0.941 7.975 1.00 95.19 107 SER A CA 1
ATOM 838 C C . SER A 1 107 ? 4.097 1.475 7.870 1.00 95.19 107 SER A C 1
ATOM 840 O O . SER A 1 107 ? 3.625 2.168 8.769 1.00 95.19 107 SER A O 1
ATOM 842 N N . ILE A 1 108 ? 3.374 1.145 6.793 1.00 95.69 108 ILE A N 1
ATOM 843 C CA . ILE A 1 108 ? 1.954 1.497 6.656 1.00 95.69 108 ILE A CA 1
ATOM 844 C C . ILE A 1 108 ? 1.108 0.780 7.716 1.00 95.69 108 ILE A C 1
ATOM 846 O O . ILE A 1 108 ? 0.222 1.394 8.309 1.00 95.69 108 ILE A O 1
ATOM 850 N N . SER A 1 109 ? 1.369 -0.504 7.955 1.00 96.00 109 SER A N 1
ATOM 851 C CA . SER A 1 109 ? 0.612 -1.316 8.913 1.00 96.00 109 SER A CA 1
ATOM 852 C C . SER A 1 109 ? 0.850 -0.847 10.351 1.00 96.00 109 SER A C 1
ATOM 854 O O . SER A 1 109 ? -0.098 -0.707 11.120 1.00 96.00 109 SER A O 1
ATOM 856 N N . GLU A 1 110 ? 2.093 -0.508 10.693 1.00 94.31 110 GLU A N 1
ATOM 857 C CA . GLU A 1 110 ? 2.455 0.115 11.972 1.00 94.31 110 GLU A CA 1
ATOM 858 C C . GLU A 1 110 ? 1.793 1.488 12.143 1.00 94.31 110 GLU A C 1
ATOM 860 O O . GLU A 1 110 ? 1.217 1.775 13.189 1.00 94.31 110 GLU A O 1
ATOM 865 N N . ALA A 1 111 ? 1.781 2.327 11.104 1.00 93.25 111 ALA A N 1
ATOM 866 C CA . ALA A 1 111 ? 1.058 3.596 11.155 1.00 93.25 111 ALA A CA 1
ATOM 867 C C . ALA A 1 111 ? -0.450 3.379 11.381 1.00 93.25 111 ALA A C 1
ATOM 869 O O . ALA A 1 111 ? -1.071 4.069 12.192 1.00 93.25 111 ALA A O 1
ATOM 870 N N . ALA A 1 112 ? -1.043 2.384 10.716 1.00 93.94 112 ALA A N 1
ATOM 871 C CA . ALA A 1 112 ? -2.461 2.060 10.833 1.00 93.94 112 ALA A CA 1
ATOM 872 C C . ALA A 1 112 ? -2.860 1.504 12.211 1.00 93.94 112 ALA A C 1
ATOM 874 O O . ALA A 1 112 ? -4.034 1.600 12.578 1.00 93.94 112 ALA A O 1
ATOM 875 N N . SER A 1 113 ? -1.918 0.966 12.998 1.00 92.44 113 SER A N 1
ATOM 876 C CA . 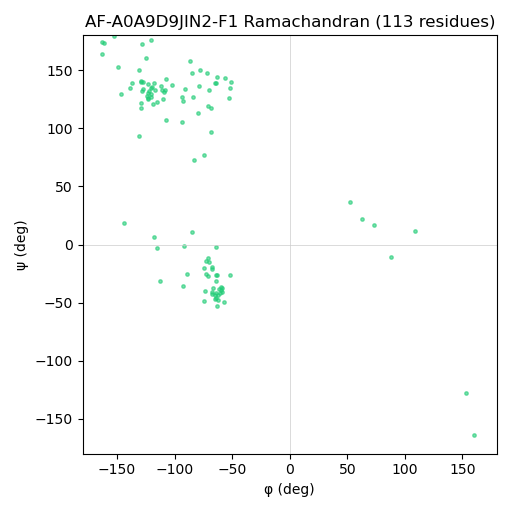SER A 1 113 ? -2.201 0.503 14.363 1.00 92.44 113 SER A CA 1
ATOM 877 C C . SER A 1 113 ? -2.534 1.645 15.325 1.00 92.44 113 SER A C 1
ATOM 879 O O . SER A 1 113 ? -3.101 1.396 16.388 1.00 92.44 113 SER A O 1
ATOM 881 N N . SER A 1 114 ? -2.164 2.879 14.967 1.00 88.31 114 SER A N 1
ATOM 882 C CA . SER A 1 114 ? -2.415 4.089 15.758 1.00 88.31 114 SER A CA 1
ATOM 883 C C . SER A 1 114 ? -3.729 4.811 15.420 1.00 88.31 114 SER A C 1
ATOM 885 O O . SER A 1 114 ? -4.034 5.820 16.054 1.00 88.31 114 SER A O 1
ATOM 887 N N . LEU A 1 115 ? -4.497 4.299 14.445 1.00 88.56 115 LEU A N 1
ATOM 888 C CA . LEU A 1 115 ? -5.873 4.720 14.138 1.00 88.56 115 LEU A CA 1
ATOM 889 C C . LEU A 1 115 ? -6.868 4.144 15.147 1.00 88.56 115 LEU A C 1
ATOM 891 O O . LEU A 1 115 ? -7.767 4.891 15.577 1.00 88.56 115 LEU A O 1
#

Foldseek 3Di:
DDPPQDFPPPQDCDWPQKGWDWGDDPFKIKIWIAGNDPVPADAQAFGTWMWMWGDDPQFIKIWTFTWGQHDPVRDTDTDIDIDTDNDLVSQLVVVVNNRYDSRVSNSVSVVNVVD

Nearest PDB structures (foldseek):
  2zf4-assembly3_F  TM=5.136E-01  e=6.958E+00  Chromobacterium violaceum
  3ci0-assembly1_J  TM=3.786E-01  e=2.385E+00  Escherichia coli
  1y8c-assembly1_A  TM=2.810E-01  e=1.084E+00  Clostridium acetobutylicum ATCC 824
  7tdz-assembly1_i  TM=2.380E-01  e=9.681E-01  Xenopus laevis

Mean predicted aligned error: 5.14 Å

Sequence (115 aa):
MSGLTGAPPHLPREIAGWECYWQMRSAELEITGRRLDRRSASIGQALAGRILIRRTASGWDVETRLWILEDLAEHQRLRTRRGTAATLSELHDLLVDAGLPSELALSISEAASSL

Secondary structure (DSSP, 8-state):
-----PPPTTS-SEETTEEEEEEEETTEEEEEEEES-GGGPPTT-EEEEEEEEEEETTEEEEEEEEEEE-STT--EEEEEEEEEESSHHHHHHHHHHTT--HHHHHHHHHHHTT-

Radius of gyration: 13.94 Å; Cα contacts (8 Å, |Δi|>4): 228; chains: 1; bounding box: 29×35×38 Å

Solvent-accessible surface area (backbone atoms only — not comparable to full-atom values): 6211 Å² total; per-residue (Å²): 137,83,82,75,76,48,46,63,95,81,67,69,51,63,48,90,58,23,43,45,47,56,42,46,52,86,40,35,41,37,40,40,37,33,44,72,61,66,83,78,56,51,70,57,24,46,46,31,37,41,39,39,39,31,57,52,100,71,33,34,43,38,40,38,42,29,35,22,30,68,44,95,86,69,43,72,43,82,45,74,52,74,52,75,22,69,44,62,65,50,41,23,50,56,36,34,77,67,16,43,56,62,69,45,20,46,55,50,32,59,57,57,73,76,72